Protein 1SEN (pdb70)

InterPro domains:
  IPR012336 Thioredoxin-like fold [PF13899] (41-120)
  IPR013766 Thioredoxin domain [PS51352] (6-156)
  IPR017937 Thioredoxin, conserved site [PS00194] (58-76)
  IPR036249 Thioredoxin-like superfamily [SSF52833] (35-159)
  IPR037462 ERp19 [cd02959] (36-152)
  IPR051099 Anterior Gradient and Thioredoxin Domain [PTHR15337] (9-166)

GO terms:
  GO:0005788 endoplasmic reticulum lumen (C, IDA)
  GO:0015035 protein-disulfide reductase activity (F, IDA)
  GO:1902236 negative regulation of endoplasmic reticulum stress-induced intrinsic apoptotic signaling pathway (P, IDA)
  GO:0019153 protein-disulfide reductase (glutathione) activity (F, IDA)
  GO:0005515 protein binding (F, IPI)

Secondary structure (P-SEA, 3-state):
ccccccccbbbbcaaaaaaaaaaacbbbbbbbbbcccaaaaaaaaaaaacaaaaaaccccbbbbbcccccccccccccccccccbbbbbcccccccccccccccccccccccccaaaaaaaaaaaaaccccccc

Organism: Homo sapiens (NCBI:txid9606)

Solvent-accessible surface area: 6462 Å² total

CATH classification: 3.40.30.10

Foldseek 3Di:
DCLLLAPLADEDQLVVQLVCLLVVQAKAKEKEAEPVDPLRVQVRPQNHVDPLNSVLRVRHHYYYQYDPSDDPDCQQPVQDDDDTFIWMGASNGHTDQVQFQVPDDPSRGRRDRGNVSVSVSSVVSSCCRGPNND

Nearest PDB structures (foldseek):
  1sen-assembly1_A  TM=1.008E+00  e=6.906E-31  Homo sapiens
  2k8v-assembly1_A  TM=8.177E-01  e=5.090E-19  Homo sapiens
  2lnt-assembly1_A  TM=7.518E-01  e=6.939E-08  Homo sapiens
  2lns-assembly1_B  TM=7.156E-01  e=4.701E-08  Homo sapiens
  7qpd-assembly1_E  TM=5.992E-01  e=4.732E-04  Homo sapiens

Radius of gyration: 13.23 Å; Cα contacts (8 Å, |Δi|>4): 247; chains: 1; bounding box: 31×35×33 Å

Sequence (134 aa):
LGKGFGDHIHWRTLEDGKKEAAASGLPLMVIIHKSWCCGACCKALKPKFAESTEISELSHNFVMVNLEDEEEPKDEDFSPDGGYIPRILFLDPSGKVHPEIINENGNPSYKYFYVSAEQVVQGMKEAQERLTGDAF

Structure (mmCIF, N/CA/C/O backbone):
data_1SEN
#
_entry.id   1SEN
#
_cell.length_a   48.986
_cell.length_b   50.556
_cell.length_c   59.386
_cell.angle_alpha   90.00
_cell.angle_beta   90.00
_cell.angle_gamma   90.00
#
_symmetry.space_group_name_H-M   'P 21 21 21'
#
loop_
_entity.id
_entity.type
_entity.pdbx_description
1 polymer 'Thioredoxin-like protein p19'
2 non-polymer 'PLATINUM (II) ION'
3 non-polymer 'CHLORIDE ION'
4 water water
#
loop_
_atom_site.group_PDB
_atom_site.id
_atom_site.type_symbol
_atom_site.label_atom_id
_atom_site.label_alt_id
_atom_site.label_com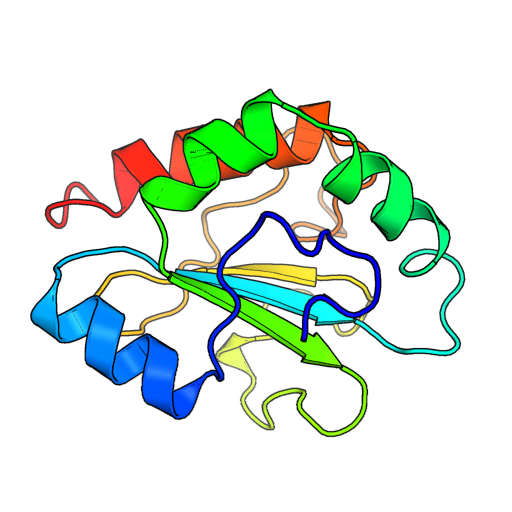p_id
_atom_site.label_asym_id
_atom_site.label_entity_id
_atom_site.label_seq_id
_atom_site.pdbx_PDB_ins_code
_atom_site.Cartn_x
_atom_site.Cartn_y
_atom_site.Cartn_z
_atom_site.occupancy
_atom_site.B_iso_or_equiv
_atom_site.auth_seq_id
_atom_site.auth_comp_id
_atom_site.auth_asym_id
_atom_site.auth_atom_id
_atom_site.pdbx_PDB_model_num
ATOM 1 N N . LEU A 1 22 ? 17.016 12.744 22.431 1.00 18.37 30 LEU A N 1
ATOM 2 C CA . LEU A 1 22 ? 16.336 12.452 21.155 1.00 14.62 30 LEU A CA 1
ATOM 3 C C . LEU A 1 22 ? 16.935 11.254 20.426 1.00 11.09 30 LEU A C 1
ATOM 4 O O . LEU A 1 22 ? 16.285 10.669 19.579 1.00 12.54 30 LEU A O 1
ATOM 9 N N . GLY A 1 23 ? 18.172 10.896 20.755 1.00 11.44 31 GLY A N 1
ATOM 10 C CA . GLY A 1 23 ? 18.850 9.786 20.113 1.00 10.46 31 GLY A CA 1
ATOM 11 C C . GLY A 1 23 ? 18.411 8.410 20.549 1.00 9.55 31 GLY A C 1
ATOM 12 O O . GLY A 1 23 ? 18.698 7.450 19.839 1.00 10.01 31 GLY A O 1
ATOM 13 N N . LYS A 1 24 ? 17.759 8.285 21.709 1.00 9.88 32 LYS A N 1
ATOM 14 C CA . LYS A 1 24 ? 17.251 7.001 22.184 1.00 10.15 32 LYS A CA 1
ATOM 15 C C . LYS A 1 24 ? 18.337 5.952 22.323 1.00 10.35 32 LYS A C 1
ATOM 16 O O . LYS A 1 24 ? 18.070 4.754 22.233 1.00 12.36 32 LYS A O 1
ATOM 22 N N . GLY A 1 25 ? 19.570 6.385 22.573 1.00 9.97 33 GLY A N 1
ATOM 23 C CA . GLY A 1 25 ? 20.679 5.470 22.733 1.00 10.82 33 GLY A CA 1
ATOM 24 C C . GLY A 1 25 ? 21.560 5.393 21.497 1.00 9.33 33 GLY A C 1
ATOM 25 O O . GLY A 1 25 ? 22.654 4.864 21.576 1.00 10.82 33 GLY A O 1
ATOM 26 N N . PHE A 1 26 ? 21.114 5.928 20.359 1.00 9.10 34 PHE A N 1
ATOM 27 C CA . PHE A 1 26 ? 21.948 5.903 19.149 1.00 9.24 34 PHE A CA 1
ATOM 28 C C . PHE A 1 26 ? 23.039 6.984 19.151 1.00 8.74 34 PHE A C 1
ATOM 29 O O . PHE A 1 26 ? 23.911 6.957 18.285 1.00 11.49 34 PHE A O 1
ATOM 37 N N . GLY A 1 27 ? 22.991 7.936 20.085 1.00 9.94 35 GLY A N 1
ATOM 38 C CA . GLY A 1 27 ? 24.100 8.855 20.267 1.00 10.72 35 GLY A CA 1
ATOM 39 C C . GLY A 1 27 ? 23.650 10.283 20.345 1.00 9.59 35 GLY A C 1
ATOM 40 O O . GLY A 1 27 ? 23.047 10.828 19.445 1.00 11.11 35 GLY A O 1
ATOM 41 N N . ASP A 1 28 ? 23.957 10.950 21.449 1.00 10.77 36 ASP A N 1
ATOM 42 C CA . ASP A 1 28 ? 23.493 12.345 21.611 1.00 13.27 36 ASP A CA 1
ATOM 43 C C . ASP A 1 28 ? 24.412 13.387 20.989 1.00 11.85 36 ASP A C 1
ATOM 44 O O . ASP A 1 28 ? 24.105 14.584 20.995 1.00 13.79 36 ASP A O 1
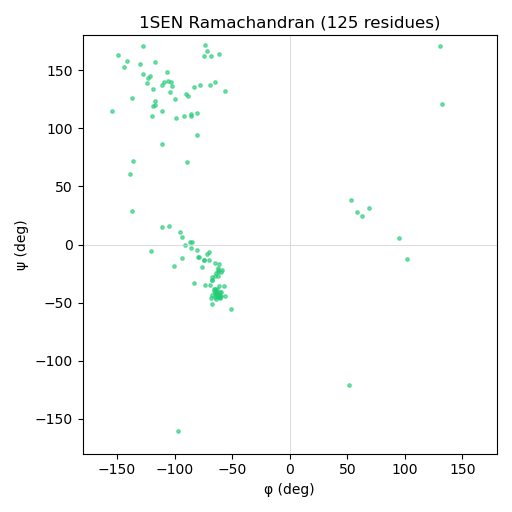ATOM 49 N N . HIS A 1 29 ? 25.528 12.923 20.438 1.00 10.40 37 HIS A N 1
ATOM 50 C CA . HIS A 1 29 ? 26.368 13.746 19.567 1.00 9.42 37 HIS A CA 1
ATOM 51 C 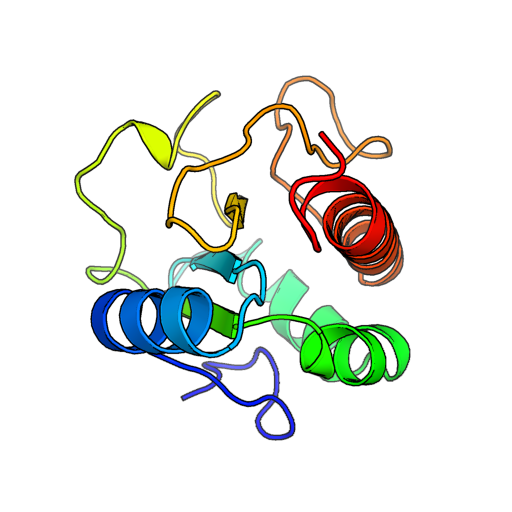C . HIS A 1 29 ? 25.900 13.749 18.103 1.00 9.45 37 HIS A C 1
ATOM 52 O O . HIS A 1 29 ? 26.555 14.377 17.279 1.00 10.55 37 HIS A O 1
ATOM 59 N N . ILE A 1 30 ? 24.787 13.073 17.787 1.00 8.99 38 ILE A N 1
ATOM 60 C CA . ILE A 1 30 ? 24.193 13.091 16.447 1.00 8.90 38 ILE A CA 1
ATOM 61 C C . ILE A 1 30 ? 22.948 13.947 16.460 1.00 7.82 38 ILE A C 1
ATOM 62 O O . ILE A 1 30 ? 22.225 13.976 17.452 1.00 9.06 38 ILE A O 1
ATOM 67 N N . HIS A 1 31 ? 22.743 14.718 15.399 1.00 8.67 39 HIS A N 1
ATOM 68 C CA . HIS A 1 31 ? 21.552 15.552 15.270 1.00 8.36 39 HIS A CA 1
ATOM 69 C C . HIS A 1 31 ? 20.363 14.730 14.785 1.00 8.21 39 HIS A C 1
ATOM 70 O O . HIS A 1 31 ? 20.374 14.247 13.657 1.00 8.44 39 HIS A O 1
ATOM 77 N N . TRP A 1 32 ? 19.362 14.573 15.648 1.00 8.39 40 TRP A N 1
ATOM 78 C CA . TRP A 1 32 ? 18.178 13.766 15.353 1.00 8.88 40 TRP A CA 1
ATOM 79 C C . TRP A 1 32 ? 16.993 14.658 15.027 1.00 8.98 40 TRP A C 1
ATOM 80 O O . TRP A 1 32 ? 16.692 15.579 15.807 1.00 11.24 40 TRP A O 1
ATOM 91 N N . ARG A 1 33 ? 16.310 14.346 13.932 1.00 9.48 41 ARG A N 1
ATOM 92 C CA . ARG A 1 33 ? 15.118 15.084 13.496 1.00 9.97 41 ARG A CA 1
ATOM 93 C C . ARG A 1 33 ? 13.910 14.160 13.520 1.00 10.16 41 ARG A C 1
ATOM 94 O O . ARG A 1 33 ? 14.059 12.951 13.364 1.00 10.39 41 ARG A O 1
ATOM 102 N N . THR A 1 34 ? 12.708 14.707 13.624 1.00 11.48 42 THR A N 1
ATOM 103 C CA . THR A 1 34 ? 11.524 13.904 13.329 1.00 11.90 42 THR A CA 1
ATOM 104 C C . THR A 1 34 ? 11.430 13.651 11.833 1.00 11.83 42 THR A C 1
ATOM 105 O O . THR A 1 34 ? 12.113 14.303 11.040 1.00 11.56 42 THR A O 1
ATOM 109 N N . LEU A 1 35 ? 10.579 12.708 11.420 1.00 11.99 43 LEU A N 1
ATOM 110 C CA . LEU A 1 35 ? 10.455 12.450 9.994 1.00 11.96 43 LEU A CA 1
ATOM 111 C C . LEU A 1 35 ? 9.900 13.678 9.245 1.00 12.94 43 LEU A C 1
ATOM 112 O O . LEU A 1 35 ? 10.409 14.033 8.184 1.00 13.15 43 LEU A O 1
ATOM 117 N N . GLU A 1 36 ? 8.904 14.337 9.823 1.00 13.71 44 GLU A N 1
ATOM 118 C CA . GLU A 1 36 ? 8.277 15.476 9.165 1.00 14.75 44 GLU A CA 1
ATOM 119 C C . GLU A 1 36 ? 9.241 16.656 9.058 1.00 14.71 44 GLU A C 1
ATOM 120 O O . GLU A 1 36 ? 9.408 17.246 7.981 1.00 15.98 44 GLU A O 1
ATOM 122 N N . ASP A 1 37 ? 9.858 17.035 10.175 1.00 14.06 45 ASP A N 1
ATOM 123 C CA . ASP A 1 37 ? 10.823 18.129 10.148 1.00 15.36 45 ASP A CA 1
ATOM 124 C C . ASP A 1 37 ? 12.014 17.745 9.297 1.00 13.26 45 ASP A C 1
ATOM 125 O O . ASP A 1 37 ? 12.573 18.564 8.576 1.00 14.31 45 ASP A O 1
ATOM 130 N N . GLY A 1 38 ? 12.438 16.494 9.421 1.00 11.99 46 GLY A N 1
ATOM 131 C CA . GLY A 1 38 ? 13.583 16.029 8.670 1.00 12.59 46 GLY A CA 1
ATOM 132 C C . GLY A 1 38 ? 13.357 16.072 7.170 1.00 11.52 46 GLY A C 1
ATOM 133 O O . GLY A 1 38 ? 14.252 16.469 6.427 1.00 11.53 46 GLY A O 1
ATOM 134 N N . LYS A 1 39 ? 12.182 15.660 6.701 1.00 12.08 47 LYS A N 1
ATOM 135 C CA . LYS A 1 39 ? 11.924 15.749 5.270 1.00 11.93 47 LYS A CA 1
ATOM 136 C C . LYS A 1 39 ? 11.974 17.205 4.766 1.00 12.91 47 LYS A C 1
ATOM 137 O O . LYS A 1 39 ? 12.476 17.480 3.660 1.00 13.96 47 LYS A O 1
ATOM 143 N N . LYS A 1 40 ? 11.504 18.133 5.593 1.00 13.51 48 LYS A N 1
ATOM 144 C CA . LYS A 1 40 ? 11.541 19.560 5.226 1.00 15.20 48 LYS A CA 1
ATOM 145 C C . LYS A 1 40 ? 12.997 20.042 5.092 1.00 14.84 48 LYS A C 1
ATOM 146 O O . LYS A 1 40 ? 13.382 20.679 4.100 1.00 15.92 48 LYS A O 1
ATOM 151 N N . GLU A 1 41 ? 13.815 19.686 6.079 0.70 11.08 49 GLU A N 1
ATOM 152 C CA . GLU A 1 41 ? 15.221 20.050 6.067 1.00 13.03 49 GLU A CA 1
ATOM 153 C C . GLU A 1 41 ? 15.951 19.403 4.885 1.00 14.30 49 GLU A C 1
ATOM 154 O O . GLU A 1 41 ? 16.767 20.039 4.230 1.00 15.42 49 GLU A O 1
ATOM 160 N N . ALA A 1 42 ? 15.657 18.131 4.604 1.00 12.43 50 ALA A N 1
ATOM 161 C CA . ALA A 1 42 ? 16.333 17.403 3.544 1.00 12.88 50 ALA A CA 1
ATOM 162 C C . ALA A 1 42 ? 16.115 18.061 2.204 1.00 13.65 50 ALA A C 1
ATOM 163 O O . ALA A 1 42 ? 17.047 18.201 1.411 1.00 15.12 50 ALA A O 1
ATOM 165 N N . ALA A 1 43 ? 14.861 18.412 1.958 1.00 14.68 51 ALA A N 1
ATOM 166 C CA . ALA A 1 43 ? 14.480 19.081 0.718 1.00 17.07 51 ALA A CA 1
ATOM 167 C C . ALA A 1 43 ? 15.171 20.442 0.580 1.00 18.37 51 ALA A C 1
ATOM 168 O O . ALA A 1 43 ? 15.702 20.750 -0.495 1.00 21.19 51 ALA A O 1
ATOM 170 N N . ALA A 1 44 ? 15.225 21.203 1.670 1.00 16.95 52 ALA A N 1
ATOM 171 C CA . ALA A 1 44 ? 15.806 22.548 1.649 1.00 18.47 52 ALA A CA 1
ATOM 172 C C . ALA A 1 44 ? 17.333 22.529 1.565 1.00 19.37 52 ALA A C 1
ATOM 173 O O . ALA A 1 44 ? 17.939 23.413 0.938 1.00 21.94 52 ALA A O 1
ATOM 175 N N . SER A 1 45 ? 17.963 21.539 2.203 1.00 18.09 53 SER A N 1
ATOM 176 C CA . SER A 1 45 ? 19.422 21.429 2.238 1.00 17.12 53 SER A CA 1
ATOM 177 C C . SER A 1 45 ? 20.031 20.532 1.146 1.00 16.99 53 SER A C 1
ATOM 178 O O . SER A 1 45 ? 21.258 20.519 0.976 1.00 19.84 53 SER A O 1
ATOM 181 N N . GLY A 1 46 ? 19.192 19.763 0.431 1.00 16.60 54 GLY A N 1
ATOM 182 C CA . GLY A 1 46 ? 19.688 18.793 -0.538 1.00 16.10 54 GLY A CA 1
ATOM 183 C C . GLY A 1 46 ? 20.420 17.610 0.104 1.00 14.13 54 GLY A C 1
ATOM 184 O O . GLY A 1 46 ? 21.334 17.050 -0.483 1.00 18.30 54 GLY A O 1
ATOM 185 N N . LEU A 1 47 ? 20.013 17.233 1.309 1.00 13.58 55 LEU A N 1
ATOM 186 C CA . LEU A 1 47 ? 20.614 16.106 2.008 1.00 12.09 55 LEU A CA 1
ATOM 187 C C . LEU A 1 47 ? 19.700 14.894 1.917 1.00 11.51 55 LEU A C 1
ATOM 188 O O . LEU A 1 47 ? 18.500 15.022 2.088 1.00 12.52 55 LEU A O 1
ATOM 193 N N . PRO A 1 48 ? 20.268 13.710 1.726 1.00 10.56 56 PRO A N 1
ATOM 194 C CA . PRO A 1 48 ? 19.486 12.474 1.894 1.00 9.86 56 PRO A CA 1
ATOM 195 C C . PRO A 1 48 ? 19.114 12.262 3.356 1.00 8.53 56 PRO A C 1
ATOM 196 O O . PRO A 1 48 ? 19.727 12.857 4.238 1.00 9.92 56 PRO A O 1
ATOM 200 N N . LEU A 1 49 ? 18.122 11.411 3.599 1.00 8.80 57 LEU A N 1
ATOM 201 C CA . LEU A 1 49 ? 17.759 11.039 4.962 1.00 8.07 57 LEU A CA 1
ATOM 202 C C . LEU A 1 49 ? 18.214 9.626 5.246 1.00 7.43 57 LEU A C 1
ATOM 203 O O . LEU A 1 49 ? 18.234 8.764 4.366 1.00 9.20 57 LEU A O 1
ATOM 208 N N . MET A 1 50 ? 18.562 9.397 6.516 1.00 7.60 58 MET A N 1
ATOM 209 C CA . MET A 1 50 ? 18.824 8.058 7.041 1.00 7.37 58 MET A CA 1
ATOM 210 C C . MET A 1 50 ? 17.792 7.842 8.135 1.00 7.00 58 MET A C 1
ATOM 211 O O . MET A 1 50 ? 17.764 8.601 9.114 1.00 7.97 58 MET A O 1
ATOM 216 N N . VAL A 1 51 ? 16.951 6.822 7.970 1.00 7.04 59 VAL A N 1
ATOM 217 C CA . VAL A 1 51 ? 15.846 6.560 8.892 1.00 7.26 59 VAL A CA 1
ATOM 218 C C . VAL A 1 51 ? 16.070 5.206 9.553 1.00 7.08 59 VAL A C 1
ATOM 219 O O . VAL A 1 51 ? 16.197 4.172 8.878 1.00 8.70 59 VAL A O 1
ATOM 223 N N . ILE A 1 52 ? 16.109 5.215 10.881 1.00 7.62 60 ILE A N 1
ATOM 224 C CA . ILE A 1 52 ? 16.289 4.011 11.683 1.00 7.59 60 ILE A CA 1
ATOM 225 C C . ILE A 1 52 ? 14.992 3.724 12.414 1.00 7.90 60 ILE A C 1
ATOM 226 O O . ILE A 1 52 ? 14.580 4.524 13.268 1.00 8.66 60 ILE A O 1
ATOM 231 N N . ILE A 1 53 ? 14.343 2.610 12.104 1.00 7.71 61 ILE A N 1
ATOM 232 C CA . ILE A 1 53 ? 13.107 2.190 12.772 1.00 8.12 61 ILE A CA 1
ATOM 233 C C . ILE A 1 53 ? 13.436 1.142 13.820 1.00 7.21 61 ILE A C 1
ATOM 234 O O . ILE A 1 53 ? 14.067 0.144 13.505 1.00 7.96 61 ILE A O 1
ATOM 239 N N . HIS A 1 54 ? 13.017 1.387 15.066 1.00 7.52 62 HIS A N 1
ATOM 240 C CA . HIS A 1 54 ? 13.421 0.543 16.160 1.00 7.76 62 HIS A CA 1
ATOM 241 C C . HIS A 1 54 ? 12.336 0.492 17.218 1.00 7.88 62 HIS A C 1
ATOM 242 O O . HIS A 1 54 ? 11.424 1.324 17.227 1.00 9.16 62 HIS A O 1
ATOM 249 N N . LYS A 1 55 ? 12.417 -0.501 18.111 1.00 8.05 63 LYS A N 1
ATOM 250 C CA . LYS A 1 55 ? 11.443 -0.651 19.208 1.00 9.28 63 LYS A CA 1
ATOM 251 C C . LYS A 1 55 ? 12.170 -0.765 20.525 1.00 8.55 63 LYS A C 1
ATOM 252 O O . LYS A 1 55 ? 13.237 -1.376 20.609 1.00 9.26 63 LYS A O 1
ATOM 258 N N . SER A 1 56 ? 11.546 -0.236 21.562 1.00 8.66 64 SER A N 1
ATOM 259 C CA . SER A 1 56 ? 12.190 -0.098 22.864 1.00 8.99 64 SER A CA 1
ATOM 260 C C . SER A 1 56 ? 12.334 -1.411 23.626 1.00 8.97 64 SER A C 1
ATOM 261 O O . SER A 1 56 ? 13.079 -1.476 24.595 1.00 10.43 64 SER A O 1
ATOM 264 N N . TRP A 1 57 ? 11.641 -2.459 23.177 1.00 9.02 65 TRP A N 1
ATOM 265 C CA . TRP A 1 57 ? 11.706 -3.776 23.810 1.00 9.28 65 TRP A CA 1
ATOM 266 C C . TRP A 1 57 ? 12.601 -4.749 23.074 1.00 10.42 65 TRP A C 1
ATOM 267 O O . TRP A 1 57 ? 12.894 -5.806 23.606 1.00 12.56 65 TRP A O 1
ATOM 287 N N A CYS A 1 58 ? 13.022 -4.400 21.852 0.60 9.65 66 CYS A N 1
ATOM 288 N N B CYS A 1 58 ? 13.071 -4.349 21.887 0.40 9.44 66 CYS A N 1
ATOM 289 C CA A CYS A 1 58 ? 13.664 -5.370 20.976 0.60 11.08 66 CYS A CA 1
ATOM 290 C CA B CYS A 1 58 ? 13.704 -5.216 20.897 0.40 10.34 66 CYS A CA 1
ATOM 291 C C A CYS A 1 58 ? 15.135 -5.510 21.285 0.60 10.38 66 CYS A C 1
ATOM 292 C C B CYS A 1 58 ? 15.178 -5.479 21.247 0.40 10.75 66 CYS A C 1
ATOM 293 O O A CYS A 1 58 ? 15.863 -4.544 21.410 0.60 10.24 66 CYS A O 1
ATOM 294 O O B CYS A 1 58 ? 15.948 -4.544 21.427 0.40 10.69 66 CYS A O 1
ATOM 299 N N . GLY A 1 59 ? 15.568 -6.750 21.365 1.00 11.04 67 GLY A N 1
ATOM 300 C CA . GLY A 1 59 ? 16.938 -7.084 21.687 1.00 9.87 67 GLY A CA 1
ATOM 301 C C . GLY A 1 5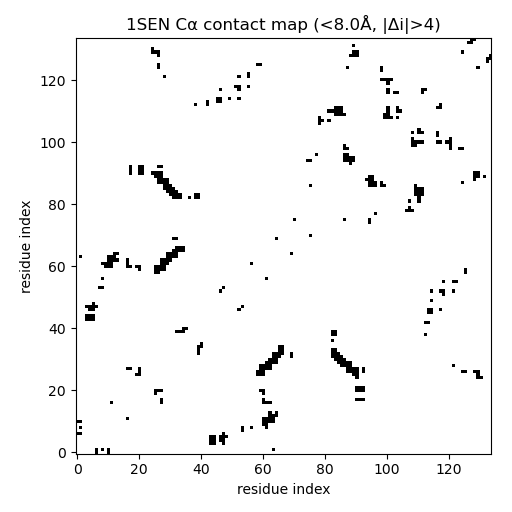9 ? 17.932 -6.695 20.604 1.00 8.84 67 GLY A C 1
ATOM 302 O O . GLY A 1 59 ? 19.043 -6.291 20.904 1.00 9.14 67 GLY A O 1
ATOM 303 N N . ALA A 1 60 ? 17.543 -6.819 19.337 1.00 8.86 68 ALA A N 1
ATOM 304 C CA . ALA A 1 60 ? 18.432 -6.420 18.241 1.00 8.47 68 ALA A CA 1
ATOM 305 C C . ALA A 1 60 ? 18.655 -4.906 18.297 1.00 8.50 68 ALA A C 1
ATOM 306 O O . ALA A 1 60 ? 19.770 -4.416 18.076 1.00 8.82 68 ALA A O 1
ATOM 308 N N A CYS A 1 61 ? 17.598 -4.163 18.606 0.60 8.10 69 CYS A N 1
ATOM 309 N N B CYS A 1 61 ? 17.590 -4.166 18.598 0.40 9.27 69 CYS A N 1
ATOM 310 C CA A CYS A 1 61 ? 17.703 -2.713 18.678 0.60 8.26 69 CYS A CA 1
ATOM 311 C CA B CYS A 1 61 ? 17.668 -2.711 18.682 0.40 10.45 69 CYS A CA 1
ATOM 312 C C A CYS A 1 61 ? 18.597 -2.300 19.837 0.60 9.19 69 CYS A C 1
ATOM 313 C C B CYS A 1 61 ? 18.571 -2.292 19.838 0.40 9.73 69 CYS A C 1
ATOM 314 O O A CYS A 1 61 ? 19.477 -1.448 19.708 0.60 9.90 69 CYS A O 1
ATOM 315 O O B CYS A 1 61 ? 19.430 -1.423 19.699 0.40 10.47 69 CYS A O 1
ATOM 320 N N . LYS A 1 62 ? 18.391 -2.954 20.986 1.00 9.02 70 LYS A N 1
ATOM 321 C CA . LYS A 1 62 ? 19.203 -2.693 22.157 1.00 9.25 70 LYS A CA 1
ATOM 322 C C . LYS A 1 62 ? 20.676 -2.936 21.850 1.00 9.31 70 LYS A C 1
ATOM 323 O O . LYS A 1 62 ? 21.546 -2.149 22.243 1.00 10.37 70 LYS A O 1
ATOM 329 N N . ALA A 1 63 ? 20.965 -4.040 21.169 1.00 8.64 71 ALA A N 1
ATOM 330 C CA . ALA A 1 63 ? 22.355 -4.377 20.884 1.00 8.95 71 ALA A CA 1
ATOM 331 C C . ALA A 1 63 ? 23.028 -3.389 19.947 1.00 8.29 71 ALA A C 1
ATOM 332 O O . ALA A 1 63 ? 24.224 -3.126 20.087 1.00 9.36 71 ALA A O 1
ATOM 334 N N . LEU A 1 64 ? 22.296 -2.897 18.948 1.00 8.19 72 LEU A N 1
ATOM 335 C CA . LEU A 1 64 ? 22.875 -2.017 17.949 1.00 7.84 72 LEU A CA 1
ATOM 336 C C . LEU A 1 64 ? 23.232 -0.650 18.507 1.00 7.92 72 LEU A C 1
ATOM 337 O O . LEU A 1 64 ? 24.217 -0.037 18.083 1.00 9.06 72 LEU A O 1
ATOM 342 N N . LYS A 1 65 ? 22.429 -0.154 19.439 1.00 8.38 73 LYS A N 1
ATOM 343 C CA . LYS A 1 65 ? 22.568 1.222 19.917 1.00 8.80 73 LYS A CA 1
ATOM 344 C C . LYS A 1 65 ? 23.991 1.605 20.348 1.00 8.66 73 LYS A C 1
ATOM 345 O O . LYS A 1 65 ? 24.511 2.578 19.821 1.00 9.28 73 LYS A O 1
ATOM 351 N N . PRO A 1 66 ? 24.629 0.876 21.272 1.00 9.39 74 PRO A N 1
ATOM 352 C CA . PRO A 1 66 ? 25.969 1.322 21.701 1.00 9.99 74 PRO A CA 1
ATOM 353 C C . PRO A 1 66 ? 27.009 1.207 20.589 1.00 9.51 74 PRO A C 1
ATOM 354 O O . PRO A 1 66 ? 27.952 1.981 20.560 1.00 10.40 74 PRO A O 1
ATOM 358 N N . LYS A 1 67 ? 26.842 0.242 19.687 1.00 9.20 75 LYS A N 1
ATOM 359 C CA . LYS A 1 67 ? 27.753 0.096 18.558 1.00 9.40 75 LYS A CA 1
ATOM 360 C C . LYS A 1 67 ? 27.653 1.331 17.640 1.00 8.83 75 LYS A C 1
ATOM 361 O O . LYS A 1 67 ? 28.650 1.852 17.137 1.00 10.29 75 LYS A O 1
ATOM 367 N N . PHE A 1 68 ? 26.427 1.788 17.416 1.00 8.95 76 PHE A N 1
ATOM 368 C CA . PHE A 1 68 ? 26.170 2.947 16.589 1.00 8.65 76 PHE A CA 1
ATOM 369 C C . PHE A 1 68 ? 26.699 4.214 17.283 1.00 9.11 76 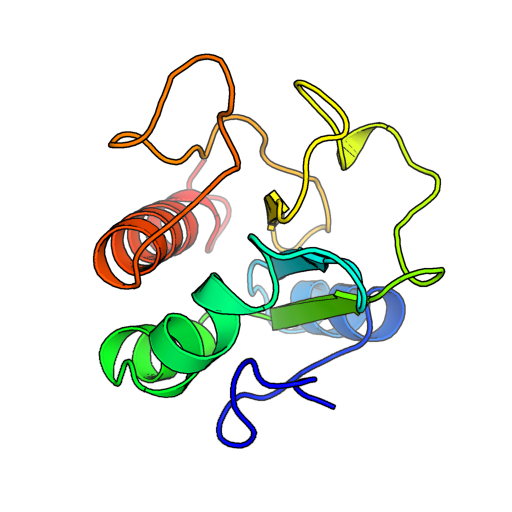PHE A C 1
ATOM 370 O O . PHE A 1 68 ? 27.356 5.043 16.650 1.00 9.78 76 PHE A O 1
ATOM 378 N N . ALA A 1 69 ? 26.411 4.359 18.579 1.00 9.21 77 ALA A N 1
ATOM 379 C CA . ALA A 1 69 ? 26.746 5.552 19.334 1.00 10.13 77 ALA A CA 1
ATOM 380 C C . ALA A 1 69 ? 28.238 5.720 19.498 1.00 10.30 77 ALA A C 1
ATOM 381 O O . ALA A 1 69 ? 28.713 6.843 19.593 1.00 13.50 77 ALA A O 1
ATOM 383 N N . GLU A 1 70 ? 28.989 4.629 19.540 1.00 10.37 78 GLU A N 1
ATOM 384 C CA . GLU A 1 70 ? 30.418 4.727 19.816 1.00 12.19 78 GLU A CA 1
ATOM 385 C C . GLU A 1 70 ? 31.284 4.860 18.565 1.00 12.64 78 GLU A C 1
ATOM 386 O O . GLU A 1 70 ? 32.484 5.044 18.660 1.00 16.49 78 GLU A O 1
ATOM 390 N N . SER A 1 71 ? 30.659 4.856 17.392 1.00 10.50 79 SER A N 1
ATOM 391 C CA . SER A 1 71 ? 31.377 4.921 16.123 1.00 10.49 79 SER A CA 1
ATOM 392 C C . SER A 1 71 ? 31.690 6.345 15.688 1.00 10.96 79 SER A C 1
ATOM 393 O O . SER A 1 71 ? 30.801 7.140 15.354 1.00 10.69 79 SER A O 1
ATOM 396 N N . THR A 1 72 ? 32.973 6.681 15.692 1.00 12.11 80 THR A N 1
ATOM 397 C CA . THR A 1 72 ? 33.382 7.980 15.169 1.00 13.56 80 THR A CA 1
ATOM 398 C C . THR A 1 72 ? 32.998 8.129 13.705 1.00 11.34 80 THR A C 1
ATOM 399 O O . THR A 1 72 ? 32.573 9.206 13.282 1.00 11.94 80 THR A O 1
ATOM 406 N N . GLU A 1 73 ? 33.171 7.059 12.926 1.00 11.11 81 GLU A N 1
ATOM 407 C CA . GLU A 1 73 ? 32.899 7.148 11.503 1.00 12.08 81 GLU A CA 1
ATOM 408 C C . GLU A 1 73 ? 31.417 7.378 11.227 1.00 9.71 81 GLU A C 1
ATOM 409 O O . GLU A 1 73 ? 31.090 8.167 10.343 1.00 10.64 81 GLU A O 1
ATOM 415 N N . ILE A 1 74 ? 30.523 6.716 11.971 1.00 9.49 82 ILE A N 1
ATOM 416 C CA . ILE A 1 74 ? 29.100 6.998 11.793 1.00 8.75 82 ILE A CA 1
ATOM 417 C C . ILE A 1 74 ? 28.819 8.474 12.089 1.00 9.05 82 ILE A C 1
ATOM 418 O O . ILE A 1 74 ? 28.082 9.143 11.347 1.00 9.48 82 ILE A O 1
ATOM 423 N N . SER A 1 75 ? 29.396 9.008 13.168 1.00 8.94 83 SER A N 1
ATOM 424 C CA . SER A 1 75 ? 29.159 10.403 13.521 1.00 9.82 83 SER A CA 1
ATOM 425 C C . SER A 1 75 ? 29.658 11.333 12.401 1.00 9.76 83 SER A C 1
ATOM 426 O O . SER A 1 75 ? 28.963 12.268 11.982 1.00 9.63 83 SER A O 1
ATOM 429 N N . GLU A 1 76 ? 30.853 11.075 11.871 1.00 9.51 84 GLU A N 1
ATOM 430 C CA . GLU A 1 76 ? 31.395 11.905 10.804 1.00 10.79 84 GLU A CA 1
ATOM 431 C C . GLU A 1 76 ? 30.499 11.841 9.577 1.00 10.04 84 GLU A C 1
ATOM 432 O O . GLU A 1 76 ? 30.233 12.851 8.942 1.00 10.82 84 GLU A O 1
ATOM 438 N N . LEU A 1 77 ? 30.050 10.656 9.189 1.00 9.70 85 LEU A N 1
ATOM 439 C CA . LEU A 1 77 ? 29.183 10.531 8.026 1.00 9.77 85 LEU A CA 1
ATOM 440 C C . LEU A 1 77 ? 27.813 11.152 8.235 1.00 9.31 85 LEU A C 1
ATOM 441 O O . LEU A 1 77 ? 27.194 11.609 7.271 1.00 9.63 85 LEU A O 1
ATOM 446 N N . SER A 1 78 ? 27.343 11.189 9.487 1.00 8.65 86 SER A N 1
ATOM 447 C CA . SER A 1 78 ? 25.985 11.638 9.765 1.00 8.37 86 SER A CA 1
ATOM 448 C C . SER A 1 78 ? 25.755 13.090 9.366 1.00 7.78 86 SER A C 1
ATOM 449 O O . SER A 1 78 ? 24.613 13.466 9.125 1.00 8.87 86 SER A O 1
ATOM 452 N N . HIS A 1 79 ? 26.818 13.884 9.293 1.00 8.30 87 HIS A N 1
ATOM 453 C CA . HIS A 1 79 ? 26.687 15.279 8.917 1.00 8.89 87 HIS A CA 1
ATOM 454 C C . HIS A 1 79 ? 26.151 15.454 7.516 1.00 8.39 87 HIS A C 1
ATOM 455 O O . HIS A 1 79 ? 25.597 16.499 7.180 1.00 10.09 87 HIS A O 1
ATOM 462 N N . ASN A 1 80 ? 26.306 14.423 6.687 1.00 8.79 88 ASN A N 1
ATOM 463 C CA . ASN A 1 80 ? 25.847 14.402 5.291 1.00 9.82 88 ASN A CA 1
ATOM 464 C C . ASN A 1 80 ? 24.407 13.951 5.120 1.00 8.80 88 ASN A C 1
ATOM 465 O O . ASN A 1 80 ? 23.921 13.849 3.982 1.00 10.55 88 ASN A O 1
ATOM 470 N N . PHE A 1 81 ? 23.728 13.675 6.235 1.00 8.31 89 PHE A N 1
ATOM 471 C CA . PHE A 1 81 ? 22.355 13.178 6.236 1.00 8.67 89 PHE A CA 1
ATOM 472 C C . PHE A 1 81 ? 21.463 13.962 7.152 1.00 8.27 89 PHE A C 1
ATOM 473 O O . PHE A 1 81 ? 21.915 14.525 8.139 1.00 9.92 89 PHE A O 1
ATOM 481 N N . VAL A 1 82 ? 20.177 13.940 6.847 1.00 8.25 90 VAL A N 1
ATOM 482 C CA . VAL A 1 82 ? 19.172 14.210 7.857 1.00 8.26 90 VAL A CA 1
ATOM 483 C C . VAL A 1 82 ? 18.898 12.881 8.568 1.00 7.79 90 VAL A C 1
ATOM 484 O O . VAL A 1 82 ? 18.391 11.936 7.954 1.00 8.51 90 VAL A O 1
ATOM 488 N N . MET A 1 83 ? 19.316 12.801 9.831 1.00 7.68 91 MET A N 1
ATOM 489 C CA . MET A 1 83 ? 19.242 11.600 10.662 1.00 7.05 91 MET A CA 1
ATOM 490 C C . MET A 1 83 ? 17.928 11.568 11.400 1.00 7.30 91 MET A C 1
ATOM 491 O O . MET A 1 83 ? 17.568 12.520 12.103 1.00 8.26 91 MET A O 1
ATOM 496 N N . VAL A 1 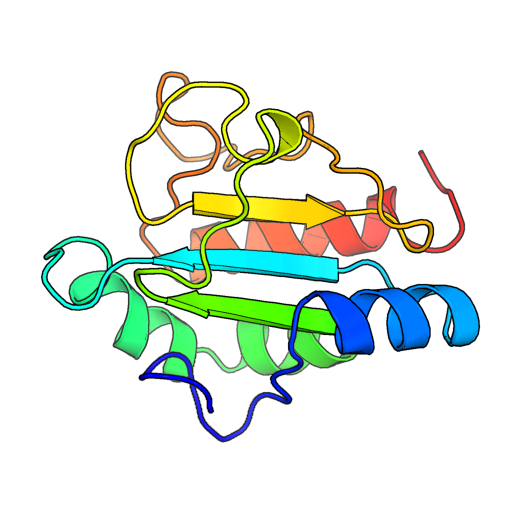84 ? 17.238 10.431 11.296 1.00 7.56 92 VAL A N 1
ATOM 497 C CA . VAL A 1 84 ? 15.931 10.264 11.882 1.00 7.69 92 VAL A CA 1
ATOM 498 C C . VAL A 1 84 ? 15.865 8.898 12.539 1.00 7.53 92 VAL A C 1
ATOM 499 O O . VAL A 1 84 ? 16.143 7.877 11.896 1.00 8.66 92 VAL A O 1
ATOM 503 N N . ASN A 1 85 ? 15.494 8.843 13.816 1.00 8.10 93 ASN A N 1
ATOM 504 C CA . ASN A 1 85 ? 15.195 7.553 14.439 1.00 8.21 93 ASN A CA 1
ATOM 505 C C . ASN A 1 85 ? 13.749 7.558 14.885 1.00 8.15 93 ASN A C 1
ATOM 506 O O . ASN A 1 85 ? 13.279 8.554 15.444 1.00 9.32 93 ASN A O 1
ATOM 511 N N . LEU A 1 86 ? 13.048 6.463 14.579 1.00 8.46 94 LEU A N 1
ATOM 512 C CA . LEU A 1 86 ? 11.622 6.328 14.829 1.00 8.47 94 LEU A CA 1
ATOM 513 C C . LEU A 1 86 ? 11.409 5.162 15.760 1.00 8.05 94 LEU A C 1
ATOM 514 O O . LEU A 1 86 ? 11.638 4.013 15.401 1.00 9.14 94 LEU A O 1
ATOM 519 N N . GLU A 1 87 ? 10.996 5.485 16.982 1.00 9.16 95 GLU A N 1
ATOM 520 C CA . GLU A 1 87 ? 10.848 4.515 18.050 1.00 9.05 95 GLU A CA 1
ATOM 521 C C . GLU A 1 87 ? 9.383 4.152 18.230 1.00 9.44 95 GLU A C 1
ATOM 522 O O . GLU A 1 87 ? 8.529 5.035 18.316 1.00 10.42 95 GLU A O 1
ATOM 528 N N . ASP A 1 88 ? 9.106 2.859 18.395 1.00 10.04 96 ASP A N 1
ATOM 529 C CA . ASP A 1 88 ? 7.769 2.378 18.781 1.00 11.23 96 ASP A CA 1
ATOM 530 C C . ASP A 1 88 ? 6.713 2.974 17.840 1.00 12.20 96 ASP A C 1
ATOM 531 O O . ASP A 1 88 ? 6.808 2.777 16.634 1.00 13.28 96 ASP A O 1
ATOM 536 N N . GLU A 1 89 ? 5.738 3.715 18.365 1.00 12.81 97 GLU A N 1
ATOM 537 C CA . GLU A 1 89 ? 4.618 4.219 17.545 1.00 13.91 97 GLU A CA 1
ATOM 538 C C . GLU A 1 89 ? 4.999 5.308 16.546 1.00 13.49 97 GLU A C 1
ATOM 539 O O . GLU A 1 89 ? 4.174 5.706 15.716 1.00 15.50 97 GLU A O 1
ATOM 541 N N . GLU A 1 90 ? 6.233 5.791 16.592 1.00 12.57 98 GLU A N 1
ATOM 542 C CA . GLU A 1 90 ? 6.720 6.725 15.568 1.00 13.02 98 GLU A CA 1
ATOM 543 C C . GLU A 1 90 ? 6.915 6.045 14.217 1.00 12.96 98 GLU A C 1
ATOM 544 O O . GLU A 1 90 ? 7.113 6.734 13.223 1.00 15.42 98 GLU A O 1
ATOM 550 N N . GLU A 1 91 ? 6.898 4.714 14.169 1.00 13.29 99 GLU A N 1
ATOM 551 C CA . GLU A 1 91 ? 7.051 3.991 12.904 1.00 15.66 99 GLU A CA 1
ATOM 552 C C . GLU A 1 91 ? 5.997 4.450 11.914 1.00 16.35 99 GLU A C 1
ATOM 553 O O . GLU A 1 91 ? 4.826 4.508 12.260 1.00 15.78 99 GLU A O 1
ATOM 559 N N . PRO A 1 92 ? 6.394 4.758 10.670 1.00 17.39 100 PRO A N 1
ATOM 560 C CA . PRO A 1 92 ? 5.422 5.189 9.654 1.00 17.53 100 PRO A CA 1
ATOM 561 C C . PRO A 1 92 ? 4.420 4.072 9.307 1.00 15.85 100 PRO A C 1
ATOM 562 O O . PRO A 1 92 ? 4.815 2.926 9.188 1.00 16.55 100 PRO A O 1
ATOM 566 N N . LYS A 1 93 ? 3.143 4.422 9.126 1.00 18.00 101 LYS A N 1
ATOM 567 C CA . LYS A 1 93 ? 2.156 3.502 8.554 1.00 20.16 101 LYS A CA 1
ATOM 568 C C . LYS A 1 93 ? 2.191 3.678 7.042 1.00 19.74 101 LYS A C 1
ATOM 569 O O . LYS A 1 93 ? 1.289 4.247 6.419 1.00 23.35 101 LYS A O 1
ATOM 573 N N . ASP A 1 94 ? 3.274 3.203 6.467 1.00 17.61 102 ASP A N 1
ATOM 574 C CA . ASP A 1 94 ? 3.612 3.474 5.084 1.00 15.34 102 ASP A CA 1
ATOM 575 C C . ASP A 1 94 ? 4.477 2.313 4.663 1.00 16.16 102 ASP A C 1
ATOM 576 O O . ASP A 1 94 ? 5.568 2.137 5.188 1.00 15.17 102 ASP A O 1
ATOM 581 N N . GLU A 1 95 ? 3.975 1.516 3.721 1.00 16.26 103 GLU A N 1
ATOM 582 C CA . GLU A 1 95 ? 4.652 0.301 3.314 1.00 16.65 103 GLU A CA 1
ATOM 583 C C . GLU A 1 95 ? 6.003 0.559 2.641 1.00 13.06 103 GLU A C 1
ATOM 584 O O . GLU A 1 95 ? 6.806 -0.358 2.518 1.00 14.32 103 GLU A O 1
ATOM 589 N N . ASP A 1 96 ? 6.271 1.805 2.209 1.00 12.46 104 ASP A N 1
ATOM 590 C CA . ASP A 1 96 ? 7.595 2.110 1.666 1.00 12.27 104 ASP A CA 1
ATOM 591 C C . ASP A 1 96 ? 8.696 1.845 2.689 1.00 12.17 104 ASP A C 1
ATOM 592 O O . ASP A 1 96 ? 9.841 1.640 2.301 1.00 12.38 104 ASP A O 1
ATOM 597 N N . PHE A 1 97 ? 8.344 1.829 3.979 1.00 11.56 105 PHE A N 1
ATOM 598 C CA . PHE A 1 97 ? 9.331 1.639 5.040 1.00 11.29 105 PHE A CA 1
ATOM 599 C C . PHE A 1 97 ? 9.504 0.207 5.487 1.00 11.15 105 PHE A C 1
ATOM 600 O O . PHE A 1 97 ? 10.242 -0.058 6.439 1.00 12.17 105 PHE A O 1
ATOM 608 N N . SER A 1 98 ? 8.865 -0.733 4.797 1.00 11.32 106 SER A N 1
ATOM 609 C CA . SER A 1 98 ? 9.073 -2.157 5.055 1.00 12.26 106 SER A CA 1
ATOM 610 C C . SER A 1 98 ? 9.148 -2.939 3.737 1.00 13.18 106 SER A C 1
ATOM 611 O O . SER A 1 98 ? 8.360 -3.848 3.528 1.00 15.54 106 SER A O 1
ATOM 614 N N . PRO A 1 99 ? 10.118 -2.634 2.876 1.00 13.17 107 PRO A N 1
ATOM 615 C CA . PRO A 1 99 ? 10.155 -3.224 1.532 1.00 14.60 107 PRO A CA 1
ATOM 616 C C . PRO A 1 99 ? 10.348 -4.727 1.500 1.00 13.34 107 PRO A C 1
ATOM 617 O O . PRO A 1 99 ? 9.996 -5.336 0.491 1.00 16.57 107 PRO A O 1
ATOM 621 N N . ASP A 1 100 ? 10.946 -5.325 2.533 1.00 13.52 108 ASP A N 1
ATOM 622 C CA . ASP A 1 100 ? 11.169 -6.766 2.557 1.00 13.77 108 ASP A CA 1
ATOM 623 C C . ASP A 1 100 ? 10.853 -7.403 3.899 1.00 13.84 108 ASP A C 1
ATOM 624 O O . ASP A 1 100 ? 11.411 -8.429 4.255 1.00 16.03 108 ASP A O 1
ATOM 629 N N . GLY A 1 101 ? 9.924 -6.805 4.623 1.00 14.13 109 GLY A N 1
ATOM 630 C CA . GLY A 1 101 ? 9.493 -7.392 5.882 1.00 15.06 109 GLY A CA 1
ATOM 631 C C . GLY A 1 101 ? 9.471 -6.428 7.058 1.00 14.59 109 GLY A C 1
ATOM 632 O O . GLY A 1 101 ? 9.940 -5.286 6.992 1.00 14.80 109 GLY A O 1
ATOM 633 N N . GLY A 1 102 ? 8.894 -6.915 8.149 1.00 14.69 110 GLY A N 1
ATOM 634 C CA . GLY A 1 102 ? 8.634 -6.109 9.319 1.00 15.89 110 GLY A CA 1
ATOM 635 C C . GLY A 1 102 ? 9.577 -6.359 10.477 1.00 14.46 110 GLY A C 1
ATOM 636 O O . GLY A 1 102 ? 9.274 -5.942 11.583 1.00 16.63 110 GLY A O 1
ATOM 637 N N . TYR A 1 103 ? 10.712 -7.009 10.233 1.00 12.85 111 TYR A N 1
ATOM 638 C CA . TYR A 1 103 ? 11.764 -7.165 11.242 1.00 12.42 111 TYR A CA 1
ATOM 639 C C . TYR A 1 103 ? 12.308 -5.796 11.682 1.00 10.59 111 TYR A C 1
ATOM 640 O O . TYR A 1 103 ? 12.119 -4.773 11.004 1.00 11.44 111 TYR A O 1
ATOM 649 N N . ILE A 1 104 ? 13.018 -5.782 12.810 1.00 10.90 112 ILE A N 1
ATOM 650 C CA . ILE A 1 104 ? 13.559 -4.555 13.392 1.00 11.20 112 ILE A CA 1
ATOM 651 C C . ILE A 1 104 ? 14.916 -4.847 14.008 1.00 9.71 112 ILE A C 1
ATOM 652 O O . ILE A 1 104 ? 15.188 -5.985 14.426 1.00 10.21 112 ILE A O 1
ATOM 657 N N . PRO A 1 105 ? 15.804 -3.863 14.094 1.00 9.19 113 PRO A N 1
ATOM 658 C CA . PRO A 1 105 ? 15.621 -2.527 13.519 1.00 9.92 113 PRO A CA 1
ATOM 659 C C . PRO A 1 105 ? 15.793 -2.568 12.001 1.00 8.96 113 PRO A C 1
ATOM 660 O O . PRO A 1 105 ? 16.408 -3.505 11.460 1.00 10.23 113 PRO A O 1
ATOM 664 N N . ARG A 1 106 ? 15.300 -1.535 11.330 1.00 8.17 114 ARG A N 1
ATOM 665 C CA . ARG A 1 106 ? 15.526 -1.361 9.885 1.00 8.73 114 ARG A CA 1
ATOM 666 C C . ARG A 1 106 ? 16.165 -0.006 9.653 1.00 7.60 114 ARG A C 1
ATOM 667 O O . ARG A 1 106 ? 15.774 0.988 10.285 1.00 8.56 114 ARG A O 1
ATOM 675 N N . ILE A 1 107 ? 17.131 0.033 8.754 1.00 7.82 115 ILE A N 1
ATOM 676 C CA . ILE A 1 107 ? 17.740 1.288 8.326 1.00 7.75 115 ILE A CA 1
ATOM 677 C C . ILE A 1 107 ? 17.475 1.485 6.832 1.00 7.25 115 ILE A C 1
ATOM 678 O O . ILE A 1 107 ? 17.875 0.641 6.016 1.00 8.01 115 ILE A O 1
ATOM 683 N N . LEU A 1 108 ? 16.798 2.563 6.504 1.00 7.69 116 LEU A N 1
ATOM 684 C CA . LEU A 1 108 ? 16.436 2.901 5.143 1.00 7.96 116 LEU A CA 1
ATOM 685 C C . LEU A 1 108 ? 16.984 4.269 4.814 1.00 7.32 116 LEU A C 1
ATOM 686 O O . LEU A 1 108 ? 16.990 5.185 5.636 1.00 9.00 116 LEU A O 1
ATOM 691 N N . PHE A 1 109 ? 17.424 4.417 3.552 1.00 7.55 117 PHE A N 1
ATOM 692 C CA . PHE A 1 109 ? 17.910 5.700 3.068 1.00 7.85 117 PHE A CA 1
ATOM 693 C C . PHE A 1 109 ? 16.923 6.278 2.087 1.00 8.42 117 PHE A C 1
ATOM 694 O O . PHE A 1 109 ? 16.359 5.559 1.247 1.00 9.19 117 PHE A O 1
ATOM 702 N N . LEU A 1 110 ? 16.729 7.587 2.201 1.00 8.52 118 LEU A N 1
ATOM 703 C CA . LEU A 1 110 ? 15.771 8.333 1.380 1.00 8.75 118 LEU A CA 1
ATOM 704 C C . LEU A 1 110 ? 16.506 9.434 0.615 1.00 8.90 118 LEU A C 1
ATOM 705 O O . LEU A 1 110 ? 17.468 10.017 1.130 1.00 9.32 118 LEU A O 1
ATOM 710 N N . ASP A 1 111 ? 16.069 9.732 -0.612 1.00 10.17 119 ASP A N 1
ATOM 711 C CA . ASP A 1 111 ? 16.671 10.848 -1.327 1.00 11.43 119 ASP A CA 1
ATOM 712 C C . ASP A 1 111 ? 16.187 12.171 -0.727 1.00 11.16 119 ASP A C 1
ATOM 713 O O . ASP A 1 111 ? 15.260 12.190 0.083 1.00 11.23 119 ASP A O 1
ATOM 718 N N . PRO A 1 112 ? 16.766 13.308 -1.139 1.00 11.97 120 PRO A N 1
ATOM 719 C CA . PRO A 1 112 ? 16.343 14.587 -0.549 1.00 12.91 120 PRO A CA 1
ATOM 720 C C . PRO A 1 112 ? 14.895 14.950 -0.782 1.00 13.67 120 PRO A C 1
ATOM 721 O O . PRO A 1 112 ? 14.359 15.738 -0.016 1.00 16.42 120 PRO A O 1
ATOM 725 N N . SER A 1 113 ? 14.263 14.356 -1.796 1.00 13.98 121 SER A N 1
ATOM 726 C CA . SER A 1 113 ? 12.848 14.586 -2.056 1.00 16.79 121 SER A CA 1
ATOM 727 C C . SER A 1 113 ? 11.958 13.740 -1.142 1.00 16.67 121 SER A C 1
ATOM 728 O O . SER A 1 113 ? 10.730 13.863 -1.158 1.00 21.07 121 SER A O 1
ATOM 733 N N . GLY A 1 114 ? 12.563 12.877 -0.337 1.00 14.83 122 GLY A N 1
ATOM 734 C CA . GLY A 1 114 ? 11.804 12.062 0.589 1.00 14.50 122 GLY A CA 1
ATOM 735 C C . GLY A 1 114 ? 11.423 10.674 0.119 1.00 12.38 122 GLY A C 1
ATOM 736 O O . GLY A 1 114 ? 10.716 9.993 0.851 1.00 16.07 122 GLY A O 1
ATOM 737 N N . LYS A 1 115 ? 11.879 10.231 -1.044 1.00 12.82 123 LYS A N 1
ATOM 738 C CA . LYS A 1 115 ? 11.549 8.881 -1.512 1.00 12.95 123 LYS A CA 1
ATOM 739 C C . LYS A 1 115 ? 12.482 7.856 -0.905 1.00 10.70 123 LYS A C 1
ATOM 740 O O . LYS A 1 115 ? 13.692 8.044 -0.924 1.00 10.54 123 LYS A O 1
ATOM 746 N N . VAL A 1 116 ? 11.918 6.742 -0.444 1.00 10.90 124 VAL A N 1
ATOM 747 C CA . VAL A 1 116 ? 12.731 5.623 0.025 1.00 10.92 124 VAL A CA 1
ATOM 748 C C . VAL A 1 116 ? 13.453 4.961 -1.148 1.00 9.42 124 VAL A C 1
ATOM 749 O O . VAL A 1 116 ? 12.866 4.754 -2.212 1.00 10.54 124 VAL A O 1
ATOM 753 N N . HIS A 1 117 ? 14.716 4.628 -0.942 1.00 9.17 125 HIS A N 1
ATOM 754 C CA . HIS A 1 117 ? 15.528 3.937 -1.922 1.00 9.13 125 HIS A CA 1
ATOM 755 C C . HIS A 1 117 ? 15.829 2.519 -1.444 1.00 9.66 125 HIS A C 1
ATOM 756 O O . HIS A 1 117 ? 16.863 2.264 -0.820 1.00 9.97 125 HIS A O 1
ATOM 763 N N . PRO A 1 118 ? 14.930 1.579 -1.738 1.00 9.88 126 PRO A N 1
ATOM 764 C CA . PRO A 1 118 ? 15.104 0.231 -1.203 1.00 10.47 126 PRO A CA 1
ATOM 765 C C . PRO A 1 118 ? 16.248 -0.540 -1.859 1.00 9.85 126 PRO A C 1
ATOM 766 O O . PRO A 1 118 ? 16.602 -1.623 -1.365 1.00 10.32 126 PRO A O 1
ATOM 770 N N . GLU A 1 119 ? 16.833 0.013 -2.915 1.00 10.13 127 GLU A N 1
ATOM 771 C CA . GLU A 1 119 ? 17.977 -0.635 -3.544 1.00 10.40 127 GLU A CA 1
ATOM 772 C C . GLU A 1 119 ? 19.270 -0.494 -2.738 1.00 10.48 127 GLU A C 1
ATOM 773 O O . GLU A 1 119 ? 20.252 -1.193 -2.998 1.00 11.96 127 GLU A O 1
ATOM 779 N N . ILE A 1 120 ? 19.266 0.412 -1.749 1.00 10.02 128 ILE A N 1
ATOM 780 C CA . ILE A 1 120 ? 20.427 0.538 -0.878 1.00 9.84 128 ILE A CA 1
ATOM 781 C C . ILE A 1 120 ? 20.228 -0.358 0.334 1.00 9.10 128 ILE A C 1
ATOM 782 O O . ILE A 1 120 ? 19.364 -0.089 1.171 1.00 9.11 128 ILE A O 1
ATOM 787 N N . ILE A 1 121 ? 21.032 -1.413 0.397 1.00 9.43 129 ILE A N 1
ATOM 788 C CA . ILE A 1 121 ? 20.856 -2.483 1.355 1.00 9.84 129 ILE A CA 1
ATOM 789 C C . ILE A 1 121 ? 22.144 -2.733 2.128 1.00 9.10 129 ILE A C 1
ATOM 790 O O . ILE A 1 121 ? 23.213 -2.241 1.772 1.00 9.87 129 ILE A O 1
ATOM 795 N N . ASN A 1 122 ? 22.044 -3.566 3.163 1.00 9.22 130 ASN A N 1
ATOM 796 C CA . ASN A 1 122 ? 23.228 -4.008 3.893 1.00 8.93 130 ASN A CA 1
ATOM 797 C C . ASN A 1 122 ? 23.883 -5.143 3.105 1.00 9.17 130 ASN A C 1
ATOM 798 O O . ASN A 1 122 ? 23.537 -6.335 3.258 1.00 10.74 130 ASN A O 1
ATOM 803 N N . GLU A 1 123 ? 24.856 -4.791 2.265 1.00 10.18 131 GLU A N 1
ATOM 804 C CA . GLU A 1 123 ? 25.422 -5.764 1.327 1.00 11.70 131 GLU A CA 1
ATOM 805 C C . GLU A 1 123 ? 26.140 -6.887 2.035 1.00 11.98 131 GLU A C 1
ATOM 806 O O . GLU A 1 123 ? 26.229 -7.984 1.495 1.00 15.83 131 GLU A O 1
ATOM 812 N N . ASN A 1 124 ? 26.657 -6.637 3.230 1.00 11.96 132 ASN A N 1
ATOM 813 C CA . ASN A 1 124 ? 27.349 -7.696 3.961 1.00 15.01 132 ASN A CA 1
ATOM 814 C C . ASN A 1 124 ? 26.491 -8.449 4.969 1.00 13.76 132 ASN A C 1
ATOM 815 O O . ASN A 1 124 ? 26.998 -9.282 5.746 1.00 17.04 132 ASN A O 1
ATOM 820 N N . GLY A 1 125 ? 25.190 -8.219 4.918 1.00 11.27 133 GLY A N 1
ATOM 821 C CA . GLY A 1 125 ? 24.248 -8.913 5.774 1.00 11.65 133 GLY A CA 1
ATOM 822 C C . GLY A 1 125 ? 23.619 -10.089 5.045 1.00 11.39 133 GLY A C 1
ATOM 823 O O . GLY A 1 125 ? 24.163 -10.633 4.059 1.00 13.49 133 GLY A O 1
ATOM 824 N N . ASN A 1 126 ? 22.492 -10.526 5.570 1.00 10.97 134 ASN A N 1
ATOM 825 C CA . ASN A 1 126 ? 21.734 -11.641 5.040 1.00 12.53 134 ASN A CA 1
ATOM 826 C C . ASN A 1 126 ? 20.773 -11.095 3.987 1.00 12.98 134 ASN A C 1
ATOM 827 O O . ASN A 1 126 ? 20.042 -10.147 4.279 1.00 12.43 134 ASN A O 1
ATOM 832 N N . PRO A 1 127 ? 20.767 -11.670 2.765 1.00 14.20 135 PRO A N 1
ATOM 833 C CA . PRO A 1 127 ? 19.903 -11.157 1.679 1.00 15.27 135 PRO A CA 1
ATOM 834 C C . PRO A 1 127 ? 18.403 -11.217 1.961 1.00 14.84 135 PRO A C 1
ATOM 835 O O . PRO A 1 127 ? 17.646 -10.521 1.290 1.00 16.45 135 PRO A O 1
ATOM 839 N N . SER A 1 128 ? 17.983 -12.005 2.949 1.00 14.14 136 SER A N 1
ATOM 840 C CA . SER A 1 128 ? 16.590 -12.024 3.350 1.00 16.17 136 SER A CA 1
ATOM 841 C C . SER A 1 128 ? 16.179 -10.862 4.254 1.00 13.70 136 SER A C 1
ATOM 842 O O . SER A 1 128 ? 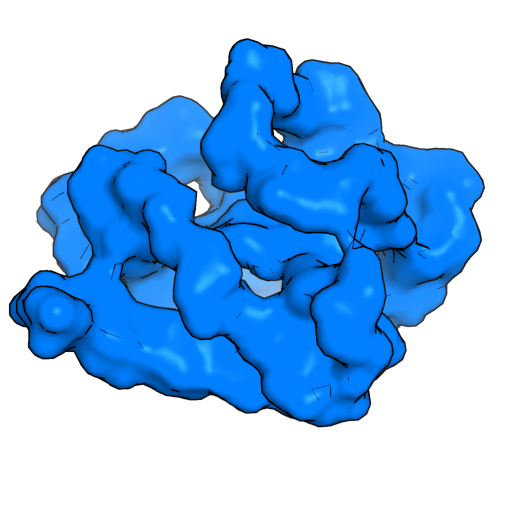14.990 -10.698 4.510 1.00 15.97 136 SER A O 1
ATOM 845 N N . TYR A 1 129 ? 17.166 -10.104 4.757 1.00 12.79 137 TYR A N 1
ATOM 846 C CA . TYR A 1 129 ? 16.937 -9.024 5.722 1.00 12.04 137 TYR A CA 1
ATOM 847 C C . TYR A 1 129 ? 17.788 -7.850 5.276 1.00 10.57 137 TYR A C 1
ATOM 848 O O . TYR A 1 129 ? 18.794 -7.508 5.883 1.00 10.81 137 TYR A O 1
ATOM 857 N N . LYS A 1 130 ? 17.367 -7.231 4.184 1.00 10.00 138 LYS A N 1
ATOM 858 C CA . LYS A 1 130 ? 18.181 -6.242 3.491 1.00 10.44 138 LYS A CA 1
ATOM 859 C C . LYS A 1 130 ? 18.517 -5.010 4.308 1.00 8.36 138 LYS A C 1
ATOM 860 O O . LYS A 1 130 ? 19.546 -4.385 4.052 1.00 9.57 138 LYS A O 1
ATOM 866 N N . TYR A 1 131 ? 17.662 -4.672 5.258 1.00 8.35 139 TYR A N 1
ATOM 867 C CA . TYR A 1 131 ? 17.813 -3.423 5.995 1.00 8.05 139 TYR A CA 1
ATOM 868 C C . TYR A 1 131 ? 18.201 -3.664 7.436 1.00 7.52 139 TYR A C 1
ATOM 869 O O . TYR A 1 131 ? 18.114 -2.737 8.258 1.00 7.75 139 TYR A O 1
ATOM 878 N N . PHE A 1 132 ? 18.638 -4.887 7.732 1.00 8.06 140 PHE A N 1
ATOM 879 C CA . PHE A 1 132 ? 19.046 -5.314 9.065 1.00 8.38 140 PHE A CA 1
ATOM 880 C C . PHE A 1 132 ? 20.564 -5.240 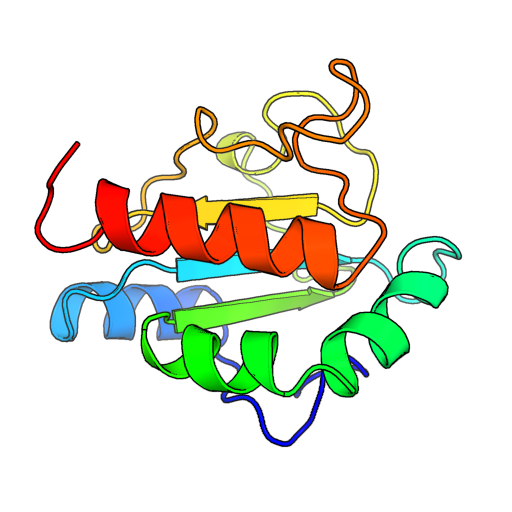9.155 1.00 8.00 140 PHE A C 1
ATOM 881 O O . PHE A 1 132 ? 21.272 -6.032 8.529 1.00 9.40 140 PHE A O 1
ATOM 889 N N . TYR A 1 133 ? 21.051 -4.259 9.916 1.00 8.17 141 TYR A N 1
ATOM 890 C CA . TYR A 1 133 ? 22.474 -4.004 10.105 1.00 7.95 141 TYR A CA 1
ATOM 891 C C . TYR A 1 133 ? 22.821 -4.362 11.543 1.00 8.14 141 TYR A C 1
ATOM 892 O O . TYR A 1 133 ? 22.105 -3.968 12.464 1.00 9.63 141 TYR A O 1
ATOM 901 N N . VAL A 1 134 ? 23.950 -5.035 11.745 1.00 8.97 142 VAL A N 1
ATOM 902 C CA . VAL A 1 134 ? 24.268 -5.525 13.084 1.00 8.88 142 VAL A CA 1
ATOM 903 C C . VAL A 1 134 ? 25.568 -4.993 13.649 1.00 8.50 142 VAL A C 1
ATOM 904 O O . VAL A 1 134 ? 25.902 -5.300 14.803 1.00 9.73 142 VAL A O 1
ATOM 908 N N . SER A 1 135 ? 26.337 -4.240 12.871 1.00 8.98 143 SER A N 1
ATOM 909 C CA . SER A 1 135 ? 27.602 -3.688 13.338 1.00 9.04 143 SER A CA 1
ATOM 910 C C . SER A 1 135 ? 27.783 -2.296 12.811 1.00 8.53 143 SER A C 1
ATOM 911 O O . SER A 1 135 ? 27.188 -1.909 11.793 1.00 9.46 143 SER A O 1
ATOM 914 N N . ALA A 1 136 ? 28.618 -1.521 13.485 1.00 10.01 144 ALA A N 1
ATOM 915 C CA . ALA A 1 136 ? 28.959 -0.187 13.010 1.00 10.03 144 ALA A CA 1
ATOM 916 C C . ALA A 1 136 ? 29.599 -0.258 11.621 1.00 9.65 144 ALA A C 1
ATOM 917 O O . ALA A 1 136 ? 29.306 0.579 10.768 1.00 10.39 144 ALA A O 1
ATOM 919 N N . GLU A 1 137 ? 30.468 -1.246 11.387 1.00 10.39 145 GLU A N 1
ATOM 920 C CA . GLU A 1 137 ? 31.106 -1.358 10.083 1.00 11.40 145 GLU A CA 1
ATOM 921 C C . GLU A 1 137 ? 30.080 -1.522 8.954 1.00 10.03 145 GLU A C 1
ATOM 922 O O . GLU A 1 137 ? 30.204 -0.901 7.890 1.00 11.13 145 GLU A O 1
ATOM 933 N N A GLN A 1 138 ? 29.045 -2.320 9.198 0.60 9.28 146 GLN A N 1
ATOM 934 N N B GLN A 1 138 ? 29.050 -2.327 9.194 0.40 9.71 146 GLN A N 1
ATOM 935 C CA . GLN A 1 138 ? 28.001 -2.498 8.197 1.00 9.31 146 GLN A CA 1
ATOM 936 C C . GLN A 1 138 ? 27.240 -1.195 7.983 1.00 8.59 146 GLN A C 1
ATOM 937 O O . GLN A 1 138 ? 26.953 -0.827 6.861 1.00 8.77 146 GLN A O 1
ATOM 943 N N . VAL A 1 139 ? 26.926 -0.485 9.071 1.00 8.78 147 VAL A N 1
ATOM 944 C CA . VAL A 1 139 ? 26.227 0.783 8.949 1.00 8.44 147 VAL A CA 1
ATOM 945 C C . VAL A 1 139 ? 27.037 1.799 8.130 1.00 8.08 147 VAL A C 1
ATOM 946 O O . VAL A 1 139 ? 26.499 2.472 7.254 1.00 8.64 147 VAL A O 1
ATOM 950 N N . VAL A 1 140 ? 28.334 1.887 8.427 1.00 8.99 148 VAL A N 1
ATOM 951 C CA . VAL A 1 140 ? 29.213 2.802 7.706 1.00 10.18 148 VAL A CA 1
ATOM 952 C C . VAL A 1 140 ? 29.166 2.535 6.200 1.00 9.77 148 VAL A C 1
ATOM 953 O O . VAL A 1 140 ? 29.097 3.477 5.394 1.00 10.21 148 VAL A O 1
ATOM 957 N N . GLN A 1 141 ? 29.206 1.273 5.802 1.00 9.75 149 GLN A N 1
ATOM 958 C CA . GLN A 1 141 ? 29.167 0.960 4.376 1.00 10.68 149 GLN A CA 1
ATOM 959 C C . GLN A 1 141 ? 27.860 1.391 3.716 1.00 9.37 149 GLN A C 1
ATOM 960 O O . GLN A 1 141 ? 27.865 1.920 2.595 1.00 11.21 149 GLN A O 1
ATOM 966 N N . GLY A 1 142 ? 26.747 1.234 4.429 1.00 9.19 150 GLY A N 1
ATOM 967 C CA . GLY A 1 142 ? 25.462 1.674 3.913 1.00 10.20 150 GLY A CA 1
ATOM 968 C C . GLY A 1 142 ? 25.431 3.190 3.764 1.00 8.79 150 GLY A C 1
ATOM 969 O O . GLY A 1 142 ? 24.988 3.731 2.755 1.00 9.33 150 GLY A O 1
ATOM 970 N N . MET A 1 143 ? 25.923 3.890 4.784 1.00 8.35 151 MET A N 1
ATOM 971 C CA . MET A 1 143 ? 25.954 5.349 4.738 1.00 8.53 151 MET A CA 1
ATOM 972 C C . MET A 1 143 ? 26.841 5.839 3.590 1.00 8.67 151 MET A C 1
ATOM 973 O O . MET A 1 143 ? 26.499 6.813 2.896 1.00 9.37 151 MET A O 1
ATOM 978 N N . LYS A 1 144 ? 27.999 5.212 3.400 1.00 8.87 152 LYS A N 1
ATOM 979 C CA . LYS A 1 144 ? 28.884 5.631 2.316 1.00 10.80 152 LYS A CA 1
ATOM 980 C C . LYS A 1 144 ? 28.198 5.455 0.963 1.00 10.71 152 LYS A C 1
ATOM 981 O O . LYS A 1 144 ? 28.261 6.342 0.101 1.00 11.81 152 LYS A O 1
ATOM 987 N N . GLU A 1 145 ? 27.517 4.326 0.769 1.00 10.88 153 GLU A N 1
ATOM 988 C CA . GLU A 1 145 ? 26.823 4.120 -0.498 1.00 11.18 153 GLU A CA 1
ATOM 989 C C . GLU A 1 145 ? 25.704 5.141 -0.691 1.00 10.72 153 GLU A C 1
ATOM 990 O O . GLU A 1 145 ? 25.546 5.713 -1.784 1.00 12.15 153 GLU A O 1
ATOM 996 N N . ALA A 1 146 ? 24.923 5.380 0.358 1.00 10.12 154 ALA A N 1
ATOM 997 C CA . ALA A 1 146 ? 23.802 6.292 0.246 1.00 10.16 154 ALA A CA 1
ATOM 998 C C . ALA A 1 146 ? 24.275 7.719 -0.022 1.00 10.21 154 ALA A C 1
ATOM 999 O O . ALA A 1 146 ? 23.657 8.452 -0.788 1.00 11.47 154 ALA A O 1
ATOM 1001 N N . GLN A 1 147 ? 25.374 8.113 0.598 1.00 9.84 155 GLN A N 1
ATOM 1002 C CA . GLN A 1 147 ? 25.887 9.458 0.387 1.00 12.06 155 GLN A CA 1
ATOM 1003 C C . GLN A 1 147 ? 26.255 9.661 -1.074 1.00 12.35 155 GLN A C 1
ATOM 1004 O O . GLN A 1 147 ? 25.909 10.693 -1.679 1.00 14.69 155 GLN A O 1
ATOM 1010 N N . GLU A 1 148 ? 26.925 8.670 -1.658 1.00 11.42 156 GLU A N 1
ATOM 1011 C CA . GLU A 1 148 ? 27.379 8.732 -3.055 1.00 13.71 156 GLU A CA 1
ATOM 1012 C C . GLU A 1 148 ? 26.191 8.719 -4.007 1.00 13.24 156 GLU A C 1
ATOM 1013 O O . GLU A 1 148 ? 26.164 9.458 -4.985 1.00 16.27 156 GLU A O 1
ATOM 1017 N N . ARG A 1 149 ? 25.214 7.858 -3.744 1.00 11.87 157 ARG A N 1
ATOM 1018 C CA . ARG A 1 149 ? 24.143 7.607 -4.695 1.00 12.06 157 ARG A CA 1
ATOM 1019 C C . ARG A 1 149 ? 23.020 8.622 -4.624 1.00 11.44 157 ARG A C 1
ATOM 1020 O O . ARG A 1 149 ? 22.421 8.961 -5.653 1.00 13.41 157 ARG A O 1
ATOM 1028 N N . LEU A 1 150 ? 22.734 9.139 -3.433 1.00 10.71 158 LEU A N 1
ATOM 1029 C CA . LEU A 1 150 ? 21.534 9.956 -3.231 1.00 11.74 158 LEU A CA 1
ATOM 1030 C C . LEU A 1 150 ? 21.754 11.449 -3.208 1.00 14.91 158 LEU A C 1
ATOM 1031 O O . LEU A 1 150 ? 20.809 12.214 -3.365 1.00 19.91 158 LEU A O 1
ATOM 1036 N N . THR A 1 151 ? 22.991 11.859 -2.993 1.00 15.40 159 THR A N 1
ATOM 1037 C CA . THR A 1 151 ? 23.300 13.285 -2.970 1.00 16.45 159 THR A CA 1
ATOM 1038 C C . THR A 1 151 ? 23.358 13.758 -4.434 1.00 18.09 159 THR A C 1
ATOM 1039 O O . THR A 1 151 ? 23.923 13.078 -5.302 1.00 18.94 159 THR A O 1
ATOM 1043 N N . GLY A 1 152 ? 22.765 14.923 -4.698 1.00 21.58 160 GLY A N 1
ATOM 1044 C CA . GLY A 1 152 ? 22.790 15.539 -6.019 1.00 25.16 160 GLY A CA 1
ATOM 1045 C C . GLY A 1 152 ? 22.096 14.719 -7.094 1.00 27.08 160 GLY A C 1
ATOM 1046 O O . GLY A 1 152 ? 22.416 14.850 -8.281 1.00 30.74 160 GLY A O 1
ATOM 1047 N N . ASP A 1 153 ? 21.157 13.871 -6.680 1.00 28.24 161 ASP A N 1
ATOM 1048 C CA . ASP A 1 153 ? 20.428 12.987 -7.595 1.00 28.70 161 ASP A CA 1
ATOM 1049 C C . ASP A 1 153 ? 21.353 12.131 -8.472 1.00 26.67 161 ASP A C 1
ATOM 1050 O O . ASP A 1 153 ? 21.058 11.893 -9.648 1.00 26.97 161 ASP A O 1
ATOM 1051 N N . ALA A 1 154 ? 22.462 11.654 -7.902 1.00 23.39 162 ALA A N 1
ATOM 1052 C CA . ALA A 1 154 ? 23.426 10.868 -8.666 1.00 20.84 162 ALA A CA 1
ATOM 1053 C C . ALA A 1 154 ? 22.767 9.652 -9.289 1.00 21.37 162 ALA A C 1
ATOM 1054 O O . ALA A 1 154 ? 23.086 9.287 -10.424 1.00 23.41 162 ALA A O 1
ATOM 1056 N N . PHE A 1 155 ? 21.811 9.059 -8.572 1.00 19.30 163 PHE A N 1
ATOM 1057 C CA . PHE A 1 155 ? 21.095 7.864 -9.036 1.00 19.80 163 PHE A CA 1
ATOM 1058 C C . PHE A 1 155 ? 20.341 8.072 -10.354 1.00 22.05 163 PHE A C 1
ATOM 1059 O O . PHE A 1 155 ? 20.059 7.104 -11.063 1.00 24.36 163 PHE A O 1
ATOM 1067 N N . ARG A 1 156 ? 20.004 9.320 -10.656 1.00 20.32 164 ARG A N 1
#

B-factor: mean 12.97, std 4.58, range [7.0, 43.11]